Protein AF-A0A3B0TSJ8-F1 (afdb_monomer_lite)

Organism: NCBI:txid652676

Foldseek 3Di:
DLVPDDLVLLVLAVVFQCVVQVPPPHHPPDDSVVVVVCSVPPSVFWDKDFDDDPPDTFWIWIWTWADDDPPAIEIETDTIGGPDDDPCPCLCHLAVVSVVVCVVVVHPYYHSDDDDLVCLVSVDQDDDDDDDDDDPDVVVVVVVVVVCVVVVVVSVVVNVVSNVVHPDDDPDPPDD

InterPro domains:
  IPR007434 Peptidogalycan biosysnthesis/recognition [PF04339] (2-169)
  IPR007434 Peptidogalycan biosysnthesis/recognition [PTHR47017] (3-170)
  IPR016181 Acyl-CoA N-acyltransferase [SSF55729] (6-146)

pLDDT: mean 88.6, std 12.74, range [31.67, 98.0]

Secondary structure (DSSP, 8-state):
-GGG--HHHHHHHHHHHHHHHHHTT------HHHHHHHHHH-GGGEEEEEEEETTEEEEEEEEEEEE-SSS-EEEEEEEEEESS--TTHHHIIIIIHHHHHHHHTT--EEE--S--GGGGGGTPPP---------SSHHHHHHHHHHHHHHHHHHHHHHHHHHHTSSSPPP-----

Structure (mmCIF, N/CA/C/O backbone):
data_AF-A0A3B0TSJ8-F1
#
_entry.id   AF-A0A3B0TSJ8-F1
#
loop_
_atom_site.group_PDB
_atom_site.id
_atom_site.type_symbol
_atom_site.label_atom_id
_atom_site.label_alt_id
_atom_site.label_comp_id
_atom_site.label_asym_id
_atom_site.label_entity_id
_atom_site.label_s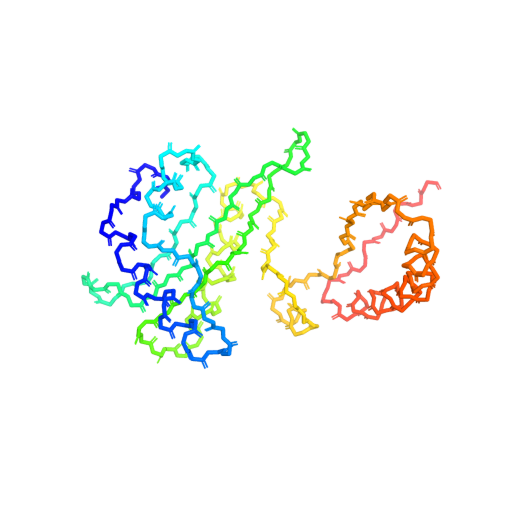eq_id
_atom_site.pdbx_PDB_ins_code
_atom_site.Cartn_x
_atom_site.Cartn_y
_atom_site.Cartn_z
_atom_site.occupancy
_atom_site.B_iso_or_equiv
_atom_site.auth_seq_id
_atom_site.auth_comp_id
_atom_site.auth_asym_id
_atom_site.auth_atom_id
_atom_site.pdbx_PDB_model_num
ATOM 1 N N . LYS A 1 1 ? -4.163 -4.364 14.882 1.00 65.94 1 LYS A N 1
ATOM 2 C CA . LYS A 1 1 ? -3.227 -5.342 14.257 1.00 65.94 1 LYS A CA 1
ATOM 3 C C . LYS A 1 1 ? -3.987 -6.611 13.873 1.00 65.94 1 LYS A C 1
ATOM 5 O O . LYS A 1 1 ? -5.129 -6.746 14.281 1.00 65.94 1 LYS A O 1
ATOM 10 N N . ALA A 1 2 ? -3.390 -7.512 13.089 1.00 73.31 2 ALA A N 1
ATOM 11 C CA . ALA A 1 2 ? -3.991 -8.748 12.566 1.00 73.31 2 ALA A CA 1
ATOM 12 C C . ALA A 1 2 ? -5.039 -9.443 13.462 1.00 73.31 2 ALA A C 1
ATOM 14 O O . ALA A 1 2 ? -6.154 -9.702 13.024 1.00 73.31 2 ALA A O 1
ATOM 15 N N . SER A 1 3 ? -4.691 -9.697 14.728 1.00 79.94 3 SER A N 1
ATOM 16 C CA . SER A 1 3 ? -5.524 -10.389 15.724 1.00 79.94 3 SER A CA 1
ATOM 17 C C . SER A 1 3 ? -6.740 -9.593 16.213 1.00 79.94 3 SER A C 1
ATOM 19 O O . SER A 1 3 ? -7.639 -10.154 16.829 1.00 79.94 3 SER A O 1
ATOM 21 N N . GLU A 1 4 ? -6.769 -8.288 15.960 1.00 90.00 4 GLU A N 1
ATOM 22 C CA . GLU A 1 4 ? -7.843 -7.373 16.354 1.00 90.00 4 GLU A CA 1
ATOM 23 C C . GLU A 1 4 ? -8.810 -7.104 15.196 1.00 90.00 4 GLU A C 1
ATOM 25 O O . GLU A 1 4 ? -9.881 -6.538 15.406 1.00 90.00 4 GLU A O 1
ATOM 30 N N . ILE A 1 5 ? -8.457 -7.505 13.969 1.00 95.00 5 ILE A N 1
ATOM 31 C CA . ILE A 1 5 ? -9.320 -7.324 12.805 1.00 95.00 5 ILE A CA 1
ATOM 32 C C . ILE A 1 5 ? -10.409 -8.401 12.826 1.00 95.00 5 ILE A C 1
ATOM 34 O O . ILE A 1 5 ? -10.124 -9.592 12.735 1.00 95.00 5 ILE A O 1
ATOM 38 N N . LYS A 1 6 ? -11.665 -7.966 12.950 1.00 96.00 6 LYS A N 1
ATOM 39 C CA . LYS A 1 6 ? -12.864 -8.804 13.016 1.00 96.00 6 LYS A CA 1
ATOM 40 C C . LYS A 1 6 ? -13.725 -8.566 11.778 1.00 96.00 6 LYS A C 1
ATOM 42 O O . LYS A 1 6 ? -13.582 -7.545 11.114 1.00 96.00 6 LYS A O 1
ATOM 47 N N . GLU A 1 7 ? -14.661 -9.471 11.506 1.00 96.88 7 GLU A N 1
ATOM 48 C CA . GLU A 1 7 ? -15.521 -9.388 10.314 1.00 96.88 7 GLU A CA 1
ATOM 49 C C . GLU A 1 7 ? -16.293 -8.063 10.205 1.00 96.88 7 GLU A C 1
ATOM 51 O O . GLU A 1 7 ? -16.348 -7.499 9.119 1.00 96.88 7 GLU A O 1
ATOM 56 N N . HIS A 1 8 ? -16.768 -7.491 11.316 1.00 96.81 8 HIS A N 1
ATOM 57 C CA . HIS A 1 8 ? -17.461 -6.196 11.274 1.00 96.81 8 HIS A CA 1
ATOM 58 C C . HIS A 1 8 ? -16.555 -5.035 10.825 1.00 96.81 8 HIS A C 1
ATOM 60 O O . HIS A 1 8 ? -17.029 -4.096 10.196 1.00 96.81 8 HIS A O 1
ATOM 66 N N . HIS A 1 9 ? -15.240 -5.104 11.077 1.00 97.44 9 HIS A N 1
ATOM 67 C CA . HIS A 1 9 ? -14.295 -4.126 10.530 1.00 97.44 9 HIS A CA 1
ATOM 68 C C . HIS A 1 9 ? -14.222 -4.227 9.001 1.00 97.44 9 HIS A C 1
ATOM 70 O O . HIS A 1 9 ? -14.102 -3.213 8.314 1.00 97.44 9 HIS A O 1
ATOM 76 N N . TRP A 1 10 ? -14.305 -5.446 8.459 1.00 97.56 10 TRP A N 1
ATOM 77 C CA . TRP A 1 10 ? -14.341 -5.674 7.017 1.00 97.56 10 TRP A CA 1
ATOM 78 C C . TRP A 1 10 ? -15.673 -5.293 6.389 1.00 97.56 10 TRP A C 1
ATOM 80 O O . TRP A 1 10 ? -15.671 -4.848 5.245 1.00 97.56 10 TRP A O 1
ATOM 90 N N . ASP A 1 11 ? -16.778 -5.426 7.119 1.00 97.44 11 ASP A N 1
ATOM 91 C CA . ASP A 1 11 ? -18.088 -4.948 6.675 1.00 97.44 11 ASP A CA 1
ATOM 92 C C . ASP A 1 11 ? -18.041 -3.432 6.450 1.00 97.44 11 ASP A C 1
ATOM 94 O O . ASP A 1 11 ? -18.269 -2.980 5.327 1.00 97.44 11 ASP A O 1
ATOM 98 N N . SER A 1 12 ? -17.588 -2.662 7.448 1.00 97.12 12 SER A N 1
ATOM 99 C CA . SER A 1 12 ? -17.404 -1.211 7.304 1.00 97.12 12 SER A CA 1
ATOM 100 C C . SER A 1 12 ? -16.391 -0.857 6.210 1.00 97.12 12 SER A C 1
ATOM 102 O O . SER A 1 12 ? -16.647 -0.002 5.365 1.00 97.12 12 SER A O 1
ATOM 104 N N . PHE A 1 13 ? -15.239 -1.534 6.161 1.00 97.25 13 PHE A N 1
ATOM 105 C CA . PHE A 1 13 ? -14.230 -1.245 5.139 1.00 97.25 13 PHE A CA 1
ATOM 106 C C . PHE A 1 13 ? -14.721 -1.538 3.713 1.00 97.25 13 PHE A C 1
ATOM 108 O O . PHE A 1 13 ? -14.364 -0.824 2.774 1.00 97.25 13 PHE A O 1
ATOM 115 N N . PHE A 1 14 ? -15.545 -2.569 3.527 1.00 96.50 14 PHE A N 1
ATOM 116 C CA . PHE A 1 14 ? -16.103 -2.906 2.223 1.00 96.50 14 PHE A CA 1
ATOM 117 C C . PHE A 1 14 ? -17.081 -1.837 1.724 1.00 96.50 14 PHE A C 1
ATOM 119 O O . PHE A 1 14 ? -17.061 -1.505 0.538 1.00 96.50 14 PHE A O 1
ATOM 126 N N . GLU A 1 15 ? -17.881 -1.243 2.610 1.00 95.00 15 GLU A N 1
ATOM 127 C CA . GLU A 1 15 ? -18.703 -0.073 2.277 1.00 95.00 15 GLU A CA 1
ATOM 128 C C . GLU A 1 15 ? -17.831 1.096 1.803 1.00 95.00 15 GLU A C 1
ATOM 130 O O . GLU A 1 15 ? -18.070 1.663 0.734 1.00 95.00 15 GLU A O 1
ATOM 135 N N . PHE A 1 16 ? -16.751 1.394 2.531 1.00 94.50 16 PHE A N 1
ATOM 136 C CA . PHE A 1 16 ? -15.809 2.463 2.185 1.00 94.50 16 PHE A CA 1
ATOM 137 C C . PHE A 1 16 ? -15.146 2.244 0.819 1.00 94.50 16 PHE A C 1
ATOM 139 O O . PHE A 1 16 ? -15.020 3.177 0.015 1.00 94.50 16 PHE A O 1
ATOM 146 N N . TYR A 1 17 ? -14.718 1.007 0.557 1.00 93.19 17 TYR A N 1
ATOM 147 C CA . TYR A 1 17 ? -14.104 0.586 -0.699 1.00 93.19 17 TYR A CA 1
ATOM 148 C C . TYR A 1 17 ? -15.063 0.763 -1.882 1.00 93.19 17 TYR A C 1
ATOM 150 O O . TYR A 1 17 ? -14.681 1.348 -2.900 1.00 93.19 17 TYR A O 1
ATOM 158 N N . GLN A 1 18 ? -16.309 0.301 -1.742 1.00 90.56 18 GLN A N 1
ATOM 159 C CA . GLN A 1 18 ? -17.319 0.408 -2.794 1.00 90.56 18 GLN A CA 1
ATOM 160 C C . GLN A 1 18 ? -17.652 1.865 -3.118 1.00 90.56 18 GLN A C 1
ATOM 162 O O . GLN A 1 18 ? -17.628 2.254 -4.287 1.00 90.56 18 GLN A O 1
ATOM 167 N N . ASP A 1 19 ? -17.900 2.680 -2.092 1.00 82.94 19 ASP A N 1
ATOM 168 C CA . ASP A 1 19 ? -18.268 4.086 -2.259 1.00 82.94 19 ASP A CA 1
ATOM 169 C C . ASP A 1 19 ? -17.142 4.905 -2.919 1.00 82.94 19 ASP A C 1
ATOM 171 O O . ASP A 1 19 ? -17.373 5.761 -3.777 1.00 82.94 19 ASP A O 1
ATOM 175 N N . THR A 1 20 ? -15.886 4.602 -2.588 1.00 75.56 20 THR A N 1
ATOM 176 C CA . THR A 1 20 ? -14.731 5.270 -3.206 1.00 75.56 20 THR A CA 1
ATOM 177 C C . THR A 1 20 ? -14.517 4.832 -4.651 1.00 75.56 20 THR A C 1
ATOM 179 O O . THR A 1 20 ? -14.219 5.675 -5.503 1.00 75.56 20 THR A O 1
ATOM 182 N N . GLY A 1 21 ? -14.698 3.539 -4.941 1.00 64.06 21 GLY A N 1
ATOM 183 C CA . GLY A 1 21 ? -14.639 3.000 -6.299 1.00 64.06 21 GLY A CA 1
ATOM 184 C C . GLY A 1 21 ? -15.667 3.667 -7.211 1.00 64.06 21 GLY A C 1
ATOM 185 O O . GLY A 1 21 ? -15.296 4.251 -8.230 1.00 64.06 21 GLY A O 1
ATOM 186 N N . ALA A 1 22 ? -16.929 3.703 -6.773 1.00 63.09 22 ALA A N 1
ATOM 187 C CA . ALA A 1 22 ? -18.044 4.269 -7.530 1.00 63.09 22 ALA A CA 1
ATOM 188 C C . ALA A 1 22 ? -17.853 5.754 -7.902 1.00 63.09 22 ALA A C 1
ATOM 190 O O . ALA A 1 22 ? -18.313 6.192 -8.956 1.00 63.09 22 ALA A O 1
ATOM 191 N N . ARG A 1 23 ? -17.150 6.536 -7.071 1.00 66.19 23 ARG A N 1
ATOM 192 C CA . ARG A 1 23 ? -16.956 7.983 -7.275 1.00 66.19 23 ARG A CA 1
ATOM 193 C C . ARG A 1 23 ? -15.801 8.355 -8.209 1.00 66.19 23 ARG A C 1
ATOM 195 O O . ARG A 1 23 ? -15.808 9.459 -8.750 1.00 66.19 23 ARG A O 1
ATOM 202 N N . LYS A 1 24 ? -14.778 7.504 -8.370 1.00 59.47 24 LYS A N 1
ATOM 203 C CA . LYS A 1 24 ? -13.485 7.888 -8.981 1.00 59.47 24 LYS A CA 1
ATOM 204 C C . LYS A 1 24 ? -13.086 7.083 -10.222 1.00 59.47 24 LYS A C 1
ATOM 206 O O . LYS A 1 24 ? -11.897 6.896 -10.454 1.00 59.47 24 LYS A O 1
ATOM 211 N N . TRP A 1 25 ? -14.050 6.731 -11.075 1.00 51.47 25 TRP A N 1
ATOM 212 C CA . TRP A 1 25 ? -13.803 6.156 -12.414 1.00 51.47 25 TRP A CA 1
ATOM 213 C C . TRP A 1 25 ? -13.400 4.669 -12.439 1.00 51.47 25 TRP A C 1
ATOM 215 O O . TRP A 1 25 ? -12.886 4.195 -13.450 1.00 51.47 25 TRP A O 1
ATOM 225 N N . GLY A 1 26 ? -13.657 3.916 -11.364 1.00 61.69 26 GLY A N 1
ATOM 226 C CA . GLY A 1 26 ? -13.416 2.471 -11.298 1.00 61.69 26 GLY A CA 1
ATOM 227 C C . GLY A 1 26 ? -14.662 1.696 -10.873 1.00 61.69 26 GLY A C 1
ATOM 228 O O . GLY A 1 26 ? -15.460 2.175 -10.078 1.00 61.69 26 GLY A O 1
ATOM 229 N N . GLN A 1 27 ? -14.833 0.479 -11.383 1.00 75.25 27 GLN A N 1
ATOM 230 C CA . GLN A 1 27 ? -15.803 -0.458 -10.815 1.00 75.25 27 GLN A CA 1
ATOM 231 C C . GLN A 1 27 ? -15.123 -1.210 -9.665 1.00 75.25 27 GLN A C 1
ATOM 233 O O . GLN A 1 27 ? -14.030 -1.749 -9.880 1.00 75.25 27 GLN A O 1
ATOM 238 N N . PRO A 1 28 ? -15.712 -1.246 -8.455 1.00 81.75 28 PRO A N 1
ATOM 239 C CA . PRO A 1 28 ? -15.257 -2.146 -7.404 1.00 81.75 28 PRO A CA 1
ATOM 240 C C . PRO A 1 28 ? -15.176 -3.573 -7.959 1.00 81.75 28 PRO A C 1
ATOM 242 O O . PRO A 1 28 ? -16.162 -4.109 -8.458 1.00 81.75 28 PRO A O 1
ATOM 245 N N . TYR A 1 29 ? -13.987 -4.168 -7.920 1.00 88.31 29 TYR A N 1
ATOM 246 C CA . TYR A 1 29 ? -13.723 -5.496 -8.486 1.00 88.31 29 TYR A CA 1
ATOM 247 C C . TYR A 1 29 ? -13.427 -6.546 -7.412 1.00 88.31 29 TYR A C 1
ATOM 249 O O . TYR A 1 29 ? -13.457 -7.743 -7.688 1.00 88.31 29 TYR A O 1
ATOM 257 N N . LEU A 1 30 ? -13.146 -6.112 -6.181 1.00 93.19 30 LEU A N 1
ATOM 258 C CA . LEU A 1 30 ? -13.048 -6.990 -5.024 1.00 93.19 30 LEU A CA 1
ATOM 259 C C . LEU A 1 30 ? -14.426 -7.157 -4.392 1.00 93.19 30 LEU A C 1
ATOM 261 O O . LEU A 1 30 ? -15.176 -6.194 -4.252 1.00 93.19 30 LEU A O 1
ATOM 265 N N . ASN A 1 31 ? -14.741 -8.378 -3.974 1.00 95.44 31 ASN A N 1
ATOM 266 C CA . ASN A 1 31 ? -15.960 -8.675 -3.231 1.00 95.44 31 ASN A CA 1
ATOM 267 C C . ASN A 1 31 ? -15.693 -8.696 -1.720 1.00 95.44 31 ASN A C 1
ATOM 269 O O . ASN A 1 31 ? -14.549 -8.725 -1.269 1.00 95.44 31 ASN A O 1
ATOM 273 N N . ARG A 1 32 ? -16.758 -8.732 -0.915 1.00 96.25 32 ARG A N 1
ATOM 274 C CA . ARG A 1 32 ? -16.635 -8.762 0.546 1.00 96.25 32 ARG A CA 1
ATOM 275 C C . ARG A 1 32 ? -15.848 -9.977 1.058 1.00 96.25 32 ARG A C 1
ATOM 277 O O . ARG A 1 32 ? -15.059 -9.836 1.991 1.00 96.25 32 ARG A O 1
ATOM 284 N N . SER A 1 33 ? -16.015 -11.152 0.444 1.00 97.25 33 SER A N 1
ATOM 285 C CA . SER A 1 33 ? -15.324 -12.385 0.862 1.00 97.25 33 SER A CA 1
ATOM 286 C C . SER A 1 33 ? -13.804 -12.329 0.699 1.00 97.25 33 SER A C 1
ATOM 288 O O . SER A 1 33 ? -13.092 -12.984 1.458 1.00 97.25 33 SER A O 1
ATOM 290 N N . PHE A 1 34 ? -13.294 -11.519 -0.234 1.00 97.00 34 PHE A N 1
ATOM 291 C CA . PHE A 1 34 ? -11.858 -11.292 -0.392 1.00 97.00 34 PHE A CA 1
ATOM 292 C C . PHE A 1 34 ? -11.218 -10.803 0.914 1.00 97.00 34 PHE A C 1
ATOM 294 O O . PHE A 1 34 ? -10.159 -11.289 1.299 1.00 97.00 34 PHE A O 1
ATOM 301 N N . PHE A 1 35 ? -11.877 -9.899 1.641 1.00 96.50 35 PHE A N 1
ATOM 302 C CA . PHE A 1 35 ? -11.328 -9.329 2.873 1.00 96.50 35 PHE A CA 1
ATOM 303 C C . PHE A 1 35 ? -11.273 -10.344 4.025 1.00 96.50 35 PHE A C 1
ATOM 305 O O . PHE A 1 35 ? -10.258 -10.419 4.716 1.00 96.50 35 PHE A O 1
ATOM 312 N N . SER A 1 36 ?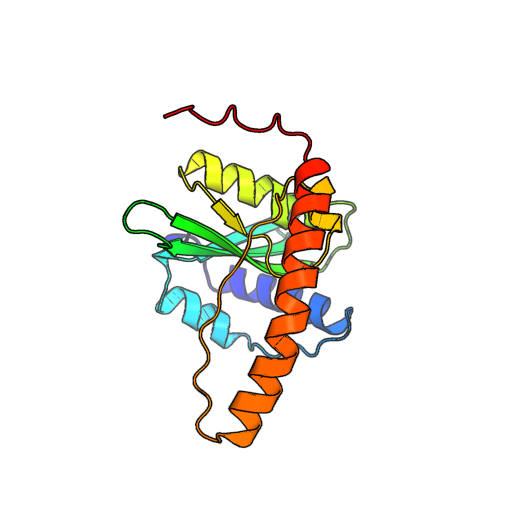 -12.286 -11.208 4.170 1.00 96.50 36 SER A N 1
ATOM 313 C CA . SER A 1 36 ? -12.212 -12.341 5.110 1.00 96.50 36 SER A CA 1
ATOM 314 C C . SER A 1 36 ? -11.074 -13.292 4.741 1.00 96.50 36 SER A C 1
ATOM 316 O O . SER A 1 36 ? -10.331 -13.750 5.610 1.00 96.50 36 SER A O 1
ATOM 318 N N . TYR A 1 37 ? -10.892 -13.556 3.441 1.00 96.88 37 TYR A N 1
ATOM 319 C CA . TYR A 1 37 ? -9.815 -14.413 2.951 1.00 96.88 37 TYR A CA 1
ATOM 320 C C . TYR A 1 37 ? -8.430 -13.853 3.307 1.00 96.88 37 TYR A C 1
ATOM 322 O O . TYR A 1 37 ? -7.545 -14.622 3.686 1.00 96.88 37 TYR A O 1
ATOM 330 N N . LEU A 1 38 ? -8.243 -12.528 3.263 1.00 95.31 38 LEU A N 1
ATOM 331 C CA . LEU A 1 38 ? -6.996 -11.894 3.700 1.00 95.31 38 LEU A CA 1
ATOM 332 C C . LEU A 1 38 ? -6.692 -12.191 5.175 1.00 95.31 38 LEU A C 1
ATOM 334 O O . LEU A 1 38 ? -5.580 -12.615 5.491 1.00 95.31 38 LEU A O 1
ATOM 338 N N . SER A 1 39 ? -7.667 -12.009 6.072 1.00 95.00 39 SER A N 1
ATOM 339 C CA . SER A 1 39 ? -7.488 -12.288 7.507 1.00 95.00 39 SER A CA 1
ATOM 340 C C . SER A 1 39 ? -7.164 -13.753 7.791 1.00 95.00 39 SER A C 1
ATOM 342 O O . SER A 1 39 ? -6.406 -14.039 8.713 1.00 95.00 39 SER A O 1
ATOM 344 N N . GLN A 1 40 ? -7.707 -14.679 7.000 1.00 94.62 40 GLN A N 1
ATOM 345 C CA . GLN A 1 40 ? -7.461 -16.113 7.163 1.00 94.62 40 GLN A CA 1
ATOM 346 C C . GLN A 1 40 ? -6.069 -16.530 6.678 1.00 94.62 40 GLN A C 1
ATOM 348 O O . GLN A 1 40 ? -5.419 -17.353 7.318 1.00 94.62 40 GLN A O 1
ATOM 353 N N . ASN A 1 41 ? -5.606 -15.970 5.558 1.00 95.38 41 ASN A N 1
ATOM 354 C CA . ASN A 1 41 ? -4.435 -16.493 4.849 1.00 95.38 41 ASN A CA 1
ATOM 355 C C . ASN A 1 41 ? -3.160 -15.676 5.058 1.00 95.38 41 ASN A C 1
ATOM 357 O O . ASN A 1 41 ? -2.064 -16.210 4.918 1.00 95.38 41 ASN A O 1
ATOM 361 N N . MET A 1 42 ? -3.274 -14.391 5.393 1.00 93.31 42 MET A N 1
ATOM 362 C CA . MET A 1 42 ? -2.118 -13.515 5.598 1.00 93.31 42 MET A CA 1
ATOM 363 C C . MET A 1 42 ? -2.286 -12.544 6.777 1.00 93.31 42 MET A C 1
ATOM 365 O O . MET A 1 42 ? -1.945 -11.365 6.649 1.00 93.31 42 MET A O 1
ATOM 369 N N . PRO A 1 43 ? -2.770 -13.006 7.949 1.00 93.56 43 PRO A N 1
ATOM 370 C CA . PRO A 1 43 ? -3.051 -12.129 9.084 1.00 93.56 43 PRO A CA 1
ATOM 371 C C . PRO A 1 43 ? -1.835 -11.280 9.460 1.00 93.56 43 PRO A C 1
ATOM 373 O O . PRO A 1 43 ? -1.953 -10.068 9.605 1.00 93.56 43 PRO A O 1
ATOM 376 N N . GLN A 1 44 ? -0.648 -11.886 9.518 1.00 92.25 44 GLN A N 1
ATOM 377 C CA . GLN A 1 44 ? 0.597 -11.232 9.943 1.00 92.25 44 GLN A CA 1
ATOM 378 C C . GLN A 1 44 ? 1.004 -10.038 9.067 1.00 92.25 44 GLN A C 1
ATOM 380 O O . GLN A 1 44 ? 1.766 -9.179 9.501 1.00 92.25 44 GLN A O 1
ATOM 385 N N . ASN A 1 45 ? 0.496 -9.980 7.837 1.00 94.31 45 ASN A N 1
ATOM 386 C CA . ASN A 1 45 ? 0.827 -8.948 6.869 1.00 94.31 45 ASN A CA 1
ATOM 387 C C . ASN A 1 45 ? -0.224 -7.836 6.818 1.00 94.31 45 ASN A C 1
ATOM 389 O O . ASN A 1 45 ? -0.075 -6.925 6.014 1.00 94.31 45 ASN A O 1
ATOM 393 N N . LEU A 1 46 ? -1.287 -7.890 7.626 1.00 95.62 46 LEU A N 1
ATOM 394 C CA . LEU A 1 46 ? -2.398 -6.947 7.540 1.00 95.62 46 LEU A CA 1
ATOM 395 C C . LEU A 1 46 ? -2.300 -5.801 8.541 1.00 95.62 46 LEU A C 1
ATOM 397 O O . LEU A 1 46 ? -2.151 -5.995 9.752 1.00 95.62 46 LEU A O 1
ATOM 401 N N . LEU A 1 47 ? -2.516 -4.596 8.021 1.00 95.88 47 LEU A N 1
ATOM 402 C CA . LEU A 1 47 ? -2.721 -3.391 8.803 1.00 95.88 47 LEU A CA 1
ATOM 403 C C . LEU A 1 47 ? -3.937 -2.634 8.270 1.00 95.88 47 LEU A C 1
ATOM 405 O O . LEU A 1 47 ? -3.893 -2.023 7.203 1.00 95.88 47 LEU A O 1
ATOM 409 N N . LEU A 1 48 ? -5.014 -2.663 9.048 1.00 96.88 48 LEU A N 1
ATOM 410 C CA . LEU A 1 48 ? -6.222 -1.894 8.790 1.00 96.88 48 LEU A CA 1
ATOM 411 C C . LEU A 1 48 ? -6.270 -0.711 9.756 1.00 96.88 48 LEU A C 1
ATOM 413 O O . LEU A 1 48 ? -6.202 -0.902 10.970 1.00 96.88 48 LEU A O 1
ATOM 417 N N . MET A 1 49 ? -6.382 0.492 9.207 1.00 96.44 49 MET A N 1
ATOM 418 C CA . MET A 1 49 ? -6.613 1.716 9.969 1.00 96.44 49 MET A CA 1
ATOM 419 C C . MET A 1 49 ? -8.053 2.148 9.747 1.00 96.44 49 MET A C 1
ATOM 421 O O . MET A 1 49 ? -8.492 2.210 8.600 1.00 96.44 49 MET A O 1
ATOM 425 N N . LEU A 1 50 ? -8.769 2.441 10.827 1.00 96.94 50 LEU A N 1
ATOM 426 C CA . LEU A 1 50 ? -10.150 2.910 10.795 1.00 96.94 50 LEU A CA 1
ATOM 427 C C . LEU A 1 50 ? -10.229 4.242 11.534 1.00 96.94 50 LEU A C 1
ATOM 429 O O . LEU A 1 50 ? -9.656 4.380 12.613 1.00 96.94 50 LEU A O 1
ATOM 433 N N . ALA A 1 51 ? -10.941 5.207 10.959 1.00 97.44 51 ALA A N 1
ATOM 434 C CA . ALA A 1 51 ? -11.369 6.399 11.680 1.00 97.44 51 ALA A CA 1
ATOM 435 C C . ALA A 1 51 ? -12.811 6.207 12.131 1.00 97.44 51 ALA A C 1
ATOM 437 O O . ALA A 1 51 ? -13.648 5.761 11.339 1.00 97.44 51 ALA A O 1
ATOM 438 N N . SER A 1 52 ? -13.095 6.583 13.374 1.00 95.81 52 SER A N 1
ATOM 439 C CA . SER A 1 52 ? -14.444 6.592 13.920 1.00 95.81 52 SER A CA 1
ATOM 440 C C . SER A 1 52 ? -14.869 7.988 14.363 1.00 95.81 52 SER A C 1
ATOM 442 O O . SER A 1 52 ? -14.047 8.835 14.720 1.00 95.81 52 SER A O 1
ATOM 444 N N . GLU A 1 53 ? -16.173 8.223 14.325 1.00 95.06 53 GLU A N 1
ATOM 445 C CA . GLU A 1 53 ? -16.842 9.339 14.982 1.00 95.06 53 GLU A CA 1
ATOM 446 C C . GLU A 1 53 ? -17.775 8.734 16.035 1.00 95.06 53 GLU A C 1
ATOM 448 O O . GLU A 1 53 ? -18.831 8.201 15.713 1.00 95.06 53 GLU A O 1
ATOM 453 N N . GLY A 1 54 ? -17.337 8.733 17.297 1.00 93.50 54 GLY A N 1
ATOM 454 C CA . GLY A 1 54 ? -17.976 7.910 18.325 1.00 93.50 54 GLY A CA 1
ATOM 455 C C . GLY A 1 54 ? -17.780 6.420 18.033 1.00 93.50 54 GLY A C 1
ATOM 456 O O . GLY A 1 54 ? -16.646 5.980 17.815 1.00 93.50 54 GLY A O 1
ATOM 457 N N . ASP A 1 55 ? -18.884 5.675 18.015 1.00 92.44 55 ASP A N 1
ATOM 458 C CA . ASP A 1 55 ? -18.902 4.228 17.766 1.00 92.44 55 ASP A CA 1
ATOM 459 C C . ASP A 1 55 ? -18.960 3.873 16.267 1.00 92.44 55 ASP A C 1
ATOM 461 O O . ASP A 1 55 ? -18.749 2.717 15.897 1.00 92.44 55 ASP A O 1
ATOM 465 N N . ASP A 1 56 ? -19.198 4.857 15.392 1.00 93.94 56 ASP A N 1
ATOM 466 C CA . ASP A 1 56 ? -19.370 4.635 13.957 1.00 93.94 56 ASP A CA 1
ATOM 467 C C . ASP A 1 56 ? -18.049 4.793 13.199 1.00 93.94 56 ASP A C 1
ATOM 469 O O . ASP A 1 56 ? -17.405 5.845 13.241 1.00 93.94 56 ASP A O 1
ATOM 473 N N . PHE A 1 57 ? -17.656 3.769 12.438 1.00 97.44 57 PHE A N 1
ATOM 474 C CA . PHE A 1 57 ? -16.544 3.887 11.497 1.00 97.44 57 PHE A CA 1
ATOM 475 C C . PHE A 1 57 ? -16.961 4.712 10.275 1.00 97.44 57 PHE A C 1
ATOM 477 O O . PHE A 1 57 ? -17.970 4.436 9.631 1.00 97.44 57 PHE A O 1
ATOM 484 N N . ILE A 1 58 ? -16.139 5.695 9.909 1.00 96.69 58 ILE A N 1
ATOM 485 C CA . ILE A 1 58 ? -16.436 6.646 8.824 1.00 96.69 58 ILE A CA 1
ATOM 486 C C . ILE A 1 58 ? -15.446 6.574 7.656 1.00 96.69 58 ILE A C 1
ATOM 488 O O . ILE A 1 58 ? -15.713 7.105 6.572 1.00 96.69 58 ILE A O 1
ATOM 492 N N . ALA A 1 59 ? -14.279 5.964 7.875 1.00 97.31 59 ALA A N 1
ATOM 493 C CA . ALA A 1 59 ? -13.248 5.790 6.864 1.00 97.31 59 ALA A CA 1
ATOM 494 C C . ALA A 1 59 ? -12.259 4.688 7.238 1.00 97.31 59 ALA A C 1
ATOM 496 O O . ALA A 1 59 ? -12.116 4.334 8.411 1.00 97.31 59 ALA A O 1
ATOM 497 N N . GLY A 1 60 ? -11.518 4.202 6.245 1.00 97.00 60 GLY A N 1
ATOM 498 C CA . GLY A 1 60 ? -10.441 3.260 6.490 1.00 97.00 60 GLY A CA 1
ATOM 499 C C . GLY A 1 60 ? -9.392 3.191 5.392 1.00 97.00 60 GLY A C 1
ATOM 500 O O . GLY A 1 60 ? -9.667 3.439 4.217 1.00 97.00 60 GLY A O 1
ATOM 501 N N . ALA A 1 61 ? -8.187 2.795 5.797 1.00 96.06 61 ALA A N 1
ATOM 502 C CA . ALA A 1 61 ? -7.047 2.519 4.932 1.00 96.06 61 ALA A CA 1
ATOM 503 C C . ALA A 1 61 ? -6.535 1.091 5.171 1.00 96.06 61 ALA A C 1
ATOM 505 O O . ALA A 1 61 ? -6.174 0.726 6.293 1.00 96.06 61 ALA A O 1
ATOM 506 N N . LEU A 1 62 ? -6.478 0.293 4.106 1.00 96.12 62 LEU A N 1
ATOM 507 C CA . LEU A 1 62 ? -5.892 -1.042 4.107 1.00 96.12 62 LEU A CA 1
ATOM 508 C C . LEU A 1 62 ? -4.455 -0.986 3.591 1.00 96.12 62 LEU A C 1
ATOM 510 O O . LEU A 1 62 ? -4.191 -0.584 2.450 1.00 96.12 62 LEU A O 1
ATOM 514 N N . ASN A 1 63 ? -3.548 -1.457 4.440 1.00 96.06 63 ASN A N 1
ATOM 515 C CA . ASN A 1 63 ? -2.123 -1.552 4.196 1.00 96.06 63 ASN A CA 1
ATOM 516 C C . ASN A 1 63 ? -1.640 -2.994 4.386 1.00 96.06 63 ASN A C 1
ATOM 518 O O . ASN A 1 63 ? -2.196 -3.759 5.180 1.00 96.06 63 ASN A O 1
ATOM 522 N N . PHE A 1 64 ? -0.554 -3.334 3.696 1.00 95.50 64 PHE A N 1
ATOM 523 C CA . PHE A 1 64 ? 0.148 -4.600 3.864 1.00 95.50 64 PHE A CA 1
ATOM 524 C C . PHE A 1 64 ? 1.565 -4.375 4.371 1.00 95.50 64 PHE A C 1
ATOM 526 O O . PHE A 1 64 ? 2.260 -3.498 3.876 1.00 95.50 64 PHE A O 1
ATOM 533 N N . VAL A 1 65 ? 2.020 -5.181 5.322 1.00 95.06 65 VAL A N 1
ATOM 534 C CA . VAL A 1 65 ? 3.417 -5.202 5.766 1.00 95.06 65 VAL A CA 1
ATOM 535 C C . VAL A 1 65 ? 4.061 -6.460 5.212 1.00 95.06 65 VAL A C 1
ATOM 537 O O . VAL A 1 65 ? 3.617 -7.563 5.520 1.00 95.06 65 VAL A O 1
ATOM 540 N N . GLY A 1 66 ? 5.082 -6.305 4.378 1.00 93.12 66 GLY A N 1
ATOM 541 C CA . GLY A 1 66 ? 5.760 -7.422 3.728 1.00 93.12 66 GLY A CA 1
ATOM 542 C C . GLY A 1 66 ? 7.271 -7.266 3.753 1.00 93.12 66 GLY A C 1
ATOM 543 O O . GLY A 1 66 ? 7.786 -6.148 3.739 1.00 93.12 66 GLY A O 1
ATOM 544 N N . GLN A 1 67 ? 7.968 -8.396 3.768 1.00 90.44 67 GLN A N 1
ATOM 545 C CA . GLN A 1 67 ? 9.419 -8.434 3.676 1.00 90.44 67 GLN A CA 1
ATOM 546 C C . GLN A 1 67 ? 9.861 -8.086 2.248 1.00 90.44 67 GLN A C 1
ATOM 548 O O . GLN A 1 67 ? 9.352 -8.657 1.283 1.00 90.44 67 GLN A O 1
ATOM 553 N N . THR A 1 68 ? 10.797 -7.148 2.108 1.00 84.75 68 THR A N 1
ATOM 554 C CA . THR A 1 68 ? 11.331 -6.700 0.804 1.00 84.75 68 THR A CA 1
ATOM 555 C C . THR A 1 68 ? 12.834 -6.899 0.668 1.00 84.75 68 THR A C 1
ATOM 557 O O . THR A 1 68 ? 13.359 -6.876 -0.444 1.00 84.75 68 THR A O 1
ATOM 560 N N . SER A 1 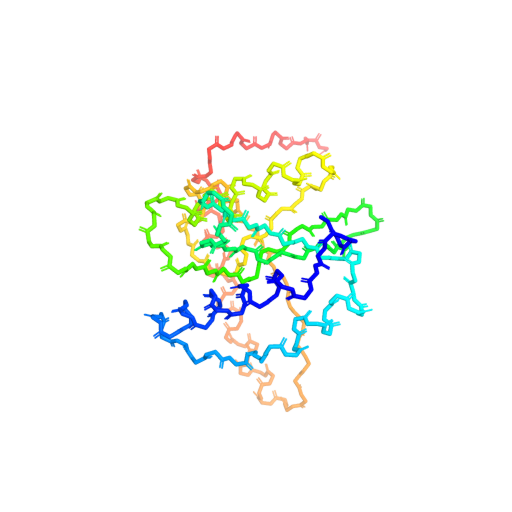69 ? 13.527 -7.154 1.775 1.00 82.44 69 SER A N 1
ATOM 561 C CA . SER A 1 69 ? 14.913 -7.612 1.803 1.00 82.44 69 SER A CA 1
ATOM 562 C C . SER A 1 69 ? 15.094 -8.651 2.912 1.00 82.44 69 SER A C 1
ATOM 564 O O . SER A 1 69 ? 14.179 -8.904 3.693 1.00 82.44 69 SER A O 1
ATOM 566 N N . ALA A 1 70 ? 16.277 -9.256 3.015 1.00 80.31 70 ALA A N 1
ATOM 567 C CA . ALA A 1 70 ? 16.577 -10.183 4.108 1.00 80.31 70 ALA A CA 1
ATOM 568 C C . ALA A 1 70 ? 16.416 -9.545 5.505 1.00 80.31 70 ALA A C 1
ATOM 570 O O . ALA A 1 70 ? 16.131 -10.257 6.463 1.00 80.31 70 ALA A O 1
ATOM 571 N N . GLU A 1 71 ? 16.556 -8.220 5.609 1.00 85.06 71 GLU A N 1
ATOM 572 C CA . GLU A 1 71 ? 16.627 -7.493 6.882 1.00 85.06 71 GLU A CA 1
ATOM 573 C C . GLU A 1 71 ? 15.489 -6.483 7.081 1.00 85.06 71 GLU A C 1
ATOM 575 O O . GLU A 1 71 ? 15.269 -6.031 8.203 1.00 85.06 71 GLU A O 1
ATOM 580 N N . ASP A 1 72 ? 14.751 -6.135 6.020 1.00 89.50 72 ASP A N 1
ATOM 581 C CA . ASP A 1 72 ? 13.797 -5.028 6.041 1.00 89.50 72 ASP A CA 1
ATOM 582 C C . ASP A 1 72 ? 12.385 -5.426 5.605 1.00 89.50 72 ASP A C 1
ATOM 584 O O . ASP A 1 72 ? 12.159 -6.197 4.664 1.00 89.50 72 ASP A O 1
ATOM 588 N N . ASN A 1 73 ? 11.421 -4.798 6.278 1.00 93.00 73 ASN A N 1
ATOM 589 C CA . ASN A 1 73 ? 10.019 -4.792 5.895 1.00 93.00 73 ASN A CA 1
ATOM 590 C C . ASN A 1 73 ? 9.653 -3.476 5.205 1.00 93.00 73 ASN A C 1
ATOM 592 O O . ASN A 1 73 ? 10.247 -2.421 5.442 1.00 93.00 73 ASN A O 1
ATOM 596 N N . THR A 1 74 ? 8.607 -3.528 4.392 1.00 95.00 74 THR A N 1
ATOM 597 C CA . THR A 1 74 ? 7.971 -2.371 3.765 1.00 95.00 74 THR A CA 1
ATOM 598 C C . THR A 1 74 ? 6.477 -2.388 4.056 1.00 95.00 74 THR A C 1
ATOM 600 O O . THR A 1 74 ? 5.836 -3.441 4.029 1.00 95.00 74 THR A O 1
ATOM 603 N N . LEU A 1 75 ? 5.928 -1.210 4.348 1.00 96.06 75 LEU A N 1
ATOM 604 C CA . LEU A 1 75 ? 4.495 -0.983 4.479 1.00 96.06 75 LEU A CA 1
ATOM 605 C C . LEU A 1 75 ? 3.947 -0.473 3.149 1.00 96.06 75 LEU A C 1
ATOM 607 O O . LEU A 1 75 ? 4.396 0.539 2.622 1.00 96.06 75 LEU A O 1
ATOM 611 N N . PHE A 1 76 ? 2.953 -1.167 2.624 1.00 94.88 76 PHE A N 1
ATOM 612 C CA . PHE A 1 76 ? 2.355 -0.942 1.322 1.00 94.88 76 PHE A CA 1
ATOM 613 C C . PHE A 1 76 ? 0.905 -0.488 1.472 1.00 94.88 76 PHE A C 1
ATOM 615 O O . PHE A 1 76 ? 0.031 -1.298 1.787 1.00 94.88 76 PHE A O 1
ATOM 622 N N . GLY A 1 77 ? 0.625 0.781 1.189 1.00 94.00 77 GLY A N 1
ATOM 623 C CA . GLY A 1 77 ? -0.746 1.270 1.063 1.00 94.00 77 GLY A CA 1
ATOM 624 C C . GLY A 1 77 ? -1.417 0.704 -0.187 1.00 94.00 77 GLY A C 1
ATOM 625 O O . GLY A 1 77 ? -0.797 0.636 -1.257 1.00 94.00 77 GLY A O 1
ATOM 626 N N . ARG A 1 78 ? -2.676 0.259 -0.066 1.00 92.06 78 ARG A N 1
ATOM 627 C CA . ARG A 1 78 ? -3.429 -0.324 -1.193 1.00 92.06 78 ARG A CA 1
ATOM 628 C C . ARG A 1 78 ? -4.802 0.285 -1.396 1.00 92.06 78 ARG A C 1
ATOM 630 O O . ARG A 1 78 ? -5.044 0.853 -2.456 1.00 92.06 78 ARG A O 1
ATOM 637 N N . TYR A 1 79 ? -5.687 0.161 -0.414 1.00 92.62 79 TYR A N 1
ATOM 638 C CA . TYR A 1 79 ? -7.074 0.592 -0.566 1.00 92.62 79 TYR A CA 1
ATOM 639 C C . TYR A 1 79 ? -7.433 1.625 0.486 1.00 92.62 79 TYR A C 1
ATOM 641 O O . TYR A 1 79 ? -7.051 1.509 1.646 1.00 92.62 79 TYR A O 1
ATOM 649 N N . TRP A 1 80 ? -8.192 2.620 0.057 1.00 93.19 80 TRP A N 1
ATOM 650 C CA . TRP A 1 80 ? -8.730 3.677 0.891 1.00 93.19 80 TRP A CA 1
ATOM 651 C C . TRP A 1 80 ? -10.216 3.812 0.608 1.00 93.19 80 TRP A C 1
ATOM 653 O O . TRP A 1 80 ? -10.628 3.711 -0.551 1.00 93.19 80 TRP A O 1
ATOM 663 N N . GLY A 1 81 ? -10.985 4.154 1.634 1.00 93.62 81 GLY A N 1
ATOM 664 C CA . GLY A 1 81 ? -12.265 4.786 1.400 1.00 93.62 81 GLY A CA 1
ATOM 665 C C . GLY A 1 81 ? -12.866 5.478 2.607 1.00 93.62 81 GLY A C 1
ATOM 666 O O . GLY A 1 81 ? -12.366 5.369 3.725 1.00 93.62 81 GLY A O 1
ATOM 667 N N . CYS A 1 82 ? -13.971 6.174 2.364 1.00 95.38 82 CYS A N 1
ATOM 668 C CA . CYS A 1 82 ? -14.777 6.795 3.405 1.00 95.38 82 CYS A CA 1
ATOM 669 C C . CYS A 1 82 ? -16.243 6.909 2.988 1.00 95.38 82 CYS A C 1
ATOM 671 O O . CYS A 1 82 ? -16.529 7.095 1.808 1.00 95.38 82 CYS A O 1
ATOM 673 N N . THR A 1 83 ? -17.147 6.877 3.964 1.00 93.38 83 THR A N 1
ATOM 674 C CA . THR A 1 83 ? -18.570 7.235 3.805 1.00 93.38 83 THR A CA 1
ATOM 675 C C . THR A 1 83 ? -18.826 8.708 4.121 1.00 93.38 83 THR A C 1
ATOM 677 O O . THR A 1 83 ? -19.801 9.287 3.647 1.00 93.38 83 THR A O 1
ATOM 680 N N . LYS A 1 84 ? -17.922 9.357 4.870 1.00 92.12 84 LYS A N 1
ATOM 681 C CA . LYS A 1 84 ? -17.985 10.789 5.195 1.00 92.12 84 LYS A CA 1
ATOM 682 C C . LYS A 1 84 ? -16.820 11.543 4.563 1.00 92.12 84 LYS A C 1
ATOM 684 O O . LYS A 1 84 ? -15.656 11.169 4.709 1.00 92.12 84 LYS A O 1
ATOM 689 N N . ASN A 1 85 ? -17.120 12.632 3.855 1.00 90.44 85 ASN A N 1
ATOM 690 C CA . ASN A 1 85 ? -16.083 13.497 3.298 1.00 90.44 85 ASN A CA 1
ATOM 691 C C . ASN A 1 85 ? -15.613 14.500 4.358 1.00 90.44 85 ASN A C 1
ATOM 693 O O . ASN A 1 85 ? -16.271 15.511 4.594 1.00 90.44 85 ASN A O 1
ATOM 697 N N . ILE A 1 86 ? -14.480 14.205 4.992 1.00 94.06 86 ILE A N 1
ATOM 698 C CA . ILE A 1 86 ? -13.831 15.090 5.960 1.00 94.06 86 ILE A CA 1
ATOM 699 C C . ILE A 1 86 ? -12.538 15.632 5.337 1.00 94.06 86 ILE A C 1
ATOM 701 O O . ILE A 1 86 ? -11.727 14.835 4.842 1.00 94.06 86 ILE A O 1
ATOM 705 N N . PRO A 1 87 ? -12.311 16.962 5.357 1.00 94.62 87 PRO A N 1
ATOM 706 C CA . PRO A 1 87 ? -11.070 17.550 4.874 1.00 94.62 87 PRO A CA 1
ATOM 707 C C . PRO A 1 87 ? -9.847 16.867 5.485 1.00 94.62 87 PRO A C 1
ATOM 709 O O . PRO A 1 87 ? -9.781 16.640 6.687 1.00 94.62 87 PRO A O 1
ATOM 712 N N . PHE A 1 88 ? -8.879 16.537 4.633 1.00 92.94 88 PHE A N 1
ATOM 713 C CA . PHE A 1 88 ? -7.594 15.942 5.010 1.00 92.94 88 PHE A CA 1
ATOM 714 C C . PHE A 1 88 ? -7.626 14.535 5.635 1.00 92.94 88 PHE A C 1
ATOM 716 O O . PHE A 1 88 ? -6.560 13.967 5.843 1.00 92.94 88 PHE A O 1
ATOM 723 N N . LEU A 1 89 ? -8.787 13.897 5.818 1.00 94.81 89 LEU A N 1
ATOM 724 C CA . LEU A 1 89 ? -8.864 12.560 6.430 1.00 94.81 89 LEU A CA 1
ATOM 725 C C . LEU A 1 89 ? -8.131 11.473 5.620 1.00 94.81 89 LEU A C 1
ATOM 727 O O . LEU A 1 89 ? -7.495 10.588 6.185 1.00 94.81 89 LEU A O 1
ATOM 731 N N . HIS A 1 90 ? -8.144 11.580 4.287 1.00 92.50 90 HIS A N 1
ATOM 732 C CA . HIS A 1 90 ? -7.312 10.734 3.423 1.00 92.50 90 HIS A CA 1
ATOM 733 C C . HIS A 1 90 ? -5.816 10.925 3.702 1.00 92.50 90 HIS A C 1
ATOM 735 O O . HIS A 1 90 ? -5.058 9.961 3.658 1.00 92.50 90 HIS A O 1
ATOM 741 N N . PHE A 1 91 ? -5.380 12.160 3.974 1.00 92.00 91 PHE A N 1
ATOM 742 C CA . PHE A 1 91 ? -3.976 12.433 4.263 1.00 92.00 91 PHE A CA 1
ATOM 743 C C . PHE A 1 91 ? -3.555 11.805 5.590 1.00 92.00 91 PHE A C 1
ATOM 745 O O . PHE A 1 91 ? -2.543 11.111 5.652 1.00 92.00 91 PHE A O 1
ATOM 752 N N . GLU A 1 92 ? -4.389 11.994 6.608 1.00 95.00 92 GLU A N 1
ATOM 753 C CA . GLU A 1 92 ? -4.193 11.432 7.938 1.00 95.00 92 GLU A CA 1
ATOM 754 C C . GLU A 1 92 ? -4.028 9.911 7.891 1.00 95.00 92 GLU A C 1
ATOM 756 O O . GLU A 1 92 ? -2.988 9.382 8.275 1.00 95.00 92 GLU A O 1
ATOM 761 N N . LEU A 1 93 ? -5.012 9.200 7.334 1.00 94.88 93 LEU A N 1
ATOM 762 C CA . LEU A 1 93 ? -5.017 7.739 7.370 1.00 94.88 93 LEU A CA 1
ATOM 763 C C . LEU A 1 93 ? -4.075 7.084 6.349 1.00 94.88 93 LEU A C 1
ATOM 765 O O . LEU A 1 93 ? -3.483 6.053 6.652 1.00 94.88 93 LEU A O 1
ATOM 769 N N . CYS A 1 94 ? -3.920 7.638 5.141 1.00 92.81 94 CYS A N 1
ATOM 770 C CA . CYS A 1 94 ? -3.111 6.989 4.096 1.00 92.81 94 CYS A CA 1
ATOM 771 C C . CYS A 1 94 ? -1.622 7.343 4.151 1.00 92.81 94 CYS A C 1
ATOM 773 O O . CYS A 1 94 ? -0.828 6.686 3.477 1.00 92.81 94 CYS A O 1
ATOM 775 N N . TYR A 1 95 ? -1.243 8.383 4.899 1.00 92.38 95 TYR A N 1
ATOM 776 C CA . TYR A 1 95 ? 0.138 8.854 4.955 1.0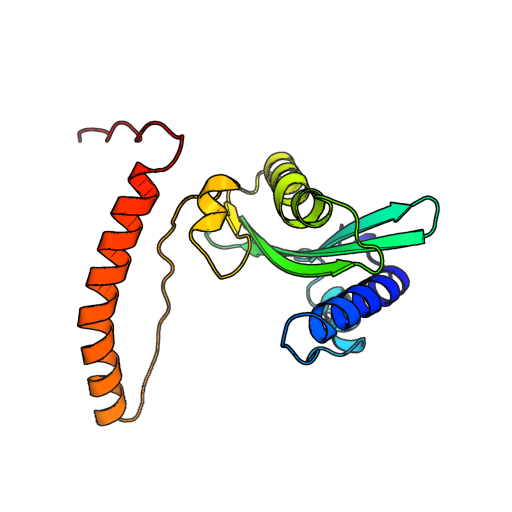0 92.38 95 TYR A CA 1
ATOM 777 C C . TYR A 1 95 ? 0.640 8.961 6.387 1.00 92.38 95 TYR A C 1
ATOM 779 O O . TYR A 1 95 ? 1.528 8.198 6.750 1.00 92.38 95 TYR A O 1
ATOM 787 N N . TYR A 1 96 ? 0.081 9.854 7.205 1.00 94.00 96 TYR A N 1
ATOM 788 C CA . TYR A 1 96 ? 0.651 10.143 8.524 1.00 94.00 96 TYR A CA 1
ATOM 789 C C . TYR A 1 96 ? 0.540 8.953 9.477 1.00 94.00 96 TYR A C 1
ATOM 791 O O . TYR A 1 96 ? 1.562 8.479 9.961 1.00 94.00 96 TYR A O 1
ATOM 799 N N . GLN A 1 97 ? -0.645 8.356 9.621 1.00 95.75 97 GLN A N 1
ATOM 800 C CA . GLN A 1 97 ? -0.817 7.149 10.439 1.00 95.75 97 GLN A CA 1
ATOM 801 C C . GLN A 1 97 ? 0.022 5.970 9.923 1.00 95.75 97 GLN A C 1
ATOM 803 O O . GLN A 1 97 ? 0.591 5.208 10.705 1.00 95.75 97 GLN A O 1
ATOM 808 N N . ALA A 1 98 ? 0.152 5.826 8.600 1.00 94.12 98 ALA A N 1
ATOM 809 C CA . ALA A 1 98 ? 0.994 4.797 7.994 1.00 94.12 98 ALA A CA 1
ATOM 810 C C . ALA A 1 98 ? 2.488 5.005 8.303 1.00 94.12 98 ALA A C 1
ATOM 812 O O . ALA A 1 98 ? 3.189 4.039 8.614 1.00 94.12 98 ALA A O 1
ATOM 813 N N . MET A 1 99 ? 2.967 6.250 8.256 1.00 94.44 99 MET A N 1
ATOM 814 C CA . MET A 1 99 ? 4.334 6.622 8.631 1.00 94.44 99 MET A CA 1
ATOM 815 C C . MET A 1 99 ? 4.585 6.423 10.125 1.00 94.44 99 MET A C 1
ATOM 817 O O . MET A 1 99 ? 5.590 5.813 10.484 1.00 94.44 99 MET A O 1
ATOM 821 N N . ASP A 1 100 ? 3.662 6.858 10.982 1.00 95.94 100 ASP A N 1
ATOM 822 C CA . ASP A 1 100 ? 3.764 6.697 12.434 1.00 95.94 100 ASP A CA 1
ATOM 823 C C . ASP A 1 100 ? 3.829 5.220 12.818 1.00 95.94 100 ASP A C 1
ATOM 825 O O . ASP A 1 100 ? 4.701 4.803 13.585 1.00 95.94 100 ASP A O 1
ATOM 829 N N . TYR A 1 101 ? 2.970 4.394 12.214 1.00 95.56 101 TYR A N 1
ATOM 830 C CA . TYR A 1 101 ? 3.028 2.950 12.396 1.00 95.56 101 TYR A CA 1
ATOM 831 C C . TYR A 1 101 ? 4.375 2.380 11.944 1.00 95.56 101 TYR A C 1
ATOM 833 O O . TYR A 1 101 ? 4.962 1.555 12.650 1.00 95.56 101 TYR A O 1
ATOM 841 N N . ALA A 1 102 ? 4.870 2.792 10.775 1.00 95.12 102 ALA A N 1
ATOM 842 C CA . ALA A 1 102 ? 6.133 2.299 10.246 1.00 95.12 102 ALA A CA 1
ATOM 843 C C . ALA A 1 102 ? 7.305 2.638 11.178 1.00 95.12 102 ALA A C 1
ATOM 845 O O . ALA A 1 102 ? 8.059 1.740 11.553 1.00 95.12 102 ALA A O 1
ATOM 846 N N . ILE A 1 103 ? 7.393 3.889 11.638 1.00 95.25 103 ILE A N 1
ATOM 847 C CA . ILE A 1 103 ? 8.407 4.353 12.593 1.00 95.25 103 ILE A CA 1
ATOM 848 C C . ILE A 1 103 ? 8.323 3.552 13.896 1.00 95.25 103 ILE A C 1
ATOM 850 O O . ILE A 1 103 ? 9.330 3.004 14.345 1.00 95.25 103 ILE A O 1
ATOM 854 N N . ALA A 1 104 ? 7.127 3.417 14.472 1.00 96.31 104 ALA A N 1
ATOM 855 C CA . ALA A 1 104 ? 6.922 2.715 15.739 1.00 96.31 104 ALA A CA 1
ATOM 856 C C . ALA A 1 104 ? 7.264 1.215 15.677 1.00 96.31 104 ALA A C 1
ATOM 858 O O . ALA A 1 104 ? 7.570 0.614 16.705 1.00 96.31 104 ALA A O 1
ATOM 859 N N . ASN A 1 105 ? 7.219 0.599 14.491 1.00 93.56 105 ASN A N 1
ATOM 860 C CA . ASN A 1 105 ? 7.514 -0.824 14.295 1.00 93.56 105 ASN A CA 1
ATOM 861 C C . ASN A 1 105 ? 8.844 -1.057 13.546 1.00 93.56 105 ASN A C 1
ATOM 863 O O . ASN A 1 105 ? 9.092 -2.173 13.093 1.00 93.56 105 ASN A O 1
ATOM 867 N N . GLY A 1 106 ? 9.696 -0.033 13.400 1.00 93.81 106 GLY A N 1
ATOM 868 C CA . GLY A 1 106 ? 11.012 -0.155 12.757 1.00 93.81 106 GLY A CA 1
ATOM 869 C C . GLY A 1 106 ? 10.966 -0.491 11.259 1.00 93.81 106 GLY A C 1
ATOM 870 O O . GLY A 1 106 ? 11.941 -0.994 10.705 1.00 93.81 106 GLY A O 1
ATOM 871 N N . ILE A 1 107 ? 9.840 -0.236 10.591 1.00 95.44 107 ILE A N 1
ATOM 872 C CA . ILE A 1 107 ? 9.668 -0.443 9.153 1.00 95.44 107 ILE A CA 1
ATOM 873 C C . ILE A 1 107 ? 10.305 0.745 8.430 1.00 95.44 107 ILE A C 1
ATOM 875 O O . ILE A 1 107 ? 9.861 1.884 8.569 1.00 95.44 107 ILE A O 1
ATOM 879 N N . LYS A 1 108 ? 11.347 0.486 7.636 1.00 91.56 108 LYS A N 1
ATOM 880 C CA . LYS A 1 108 ? 12.162 1.545 7.016 1.00 91.56 108 LYS A CA 1
ATOM 881 C C . LYS A 1 108 ? 11.530 2.184 5.783 1.00 91.56 108 LYS A C 1
ATOM 883 O O . LYS A 1 108 ? 11.983 3.239 5.343 1.00 91.56 108 LYS A O 1
ATOM 888 N N . THR A 1 109 ? 10.523 1.548 5.191 1.00 93.19 109 THR A N 1
ATOM 889 C CA . THR A 1 109 ? 9.946 1.996 3.921 1.00 93.19 109 THR A CA 1
ATOM 890 C C . THR A 1 109 ? 8.429 1.968 3.970 1.00 93.19 109 THR A C 1
ATOM 892 O O . THR A 1 109 ? 7.822 0.966 4.348 1.00 93.19 109 THR A O 1
ATOM 895 N N . VAL A 1 110 ? 7.824 3.071 3.534 1.00 94.44 110 VAL A N 1
ATOM 896 C CA . VAL A 1 110 ? 6.388 3.192 3.288 1.00 94.44 110 VAL A CA 1
ATOM 897 C C . VAL A 1 110 ? 6.189 3.482 1.807 1.00 94.44 110 VAL A C 1
ATOM 899 O O . VAL A 1 110 ? 6.739 4.445 1.279 1.00 94.44 110 VAL A O 1
ATOM 902 N N . GLU A 1 111 ? 5.381 2.674 1.136 1.00 92.31 111 GLU A N 1
ATOM 903 C CA . GLU A 1 111 ? 4.968 2.865 -0.249 1.00 92.31 111 GLU A CA 1
ATOM 904 C C . GLU A 1 111 ? 3.492 3.275 -0.274 1.00 92.31 111 GLU A C 1
ATOM 906 O O . GLU A 1 111 ? 2.604 2.473 0.011 1.00 92.31 111 GLU A O 1
ATOM 911 N N . ALA A 1 112 ? 3.200 4.515 -0.667 1.00 84.62 112 ALA A N 1
ATOM 912 C CA . ALA A 1 112 ? 1.825 5.016 -0.776 1.00 84.62 112 ALA A CA 1
ATOM 913 C C . ALA A 1 112 ? 1.117 4.608 -2.087 1.00 84.62 112 ALA A C 1
ATOM 915 O O . ALA A 1 112 ? 0.286 5.359 -2.605 1.00 84.62 112 ALA A O 1
ATOM 916 N N . GLY A 1 113 ? 1.483 3.466 -2.676 1.00 77.62 113 GLY A N 1
ATOM 917 C CA . GLY A 1 113 ? 0.946 2.955 -3.941 1.00 77.62 113 GLY A CA 1
ATOM 918 C C . GLY A 1 113 ? 1.403 3.717 -5.194 1.00 77.62 113 GLY A C 1
ATOM 919 O O . GLY A 1 113 ? 2.265 4.598 -5.146 1.00 77.62 113 GLY A O 1
ATOM 920 N N . ALA A 1 114 ? 0.793 3.399 -6.337 1.00 66.38 114 ALA A N 1
ATOM 921 C CA . ALA A 1 114 ? 1.119 3.994 -7.636 1.00 66.38 114 ALA A CA 1
ATOM 922 C C . ALA A 1 114 ? 0.666 5.468 -7.761 1.00 66.38 114 ALA A C 1
ATOM 924 O O . ALA A 1 114 ? -0.190 5.918 -7.001 1.00 66.38 114 ALA A O 1
ATOM 925 N N . GLN A 1 115 ? 1.213 6.180 -8.759 1.00 63.28 115 GLN A N 1
ATOM 926 C CA . GLN A 1 115 ? 0.915 7.561 -9.206 1.00 63.28 115 GLN A CA 1
ATOM 927 C C . GLN A 1 115 ? 1.754 8.712 -8.617 1.00 63.28 115 GLN A C 1
ATOM 929 O O . GLN A 1 115 ? 1.968 8.797 -7.413 1.00 63.28 115 GLN A O 1
ATOM 934 N N . GLY A 1 116 ? 2.073 9.663 -9.508 1.00 69.00 116 GLY A N 1
ATOM 935 C CA .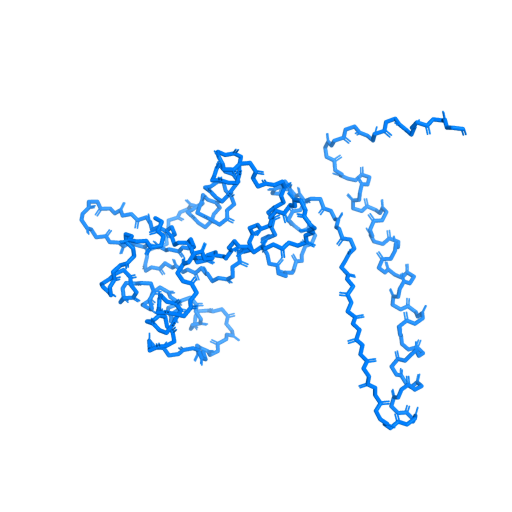 GLY A 1 116 ? 2.003 11.112 -9.297 1.00 69.00 116 GLY A CA 1
ATOM 936 C C . GLY A 1 116 ? 3.171 11.813 -8.599 1.00 69.00 116 GLY A C 1
ATOM 937 O O . GLY A 1 116 ? 3.432 11.600 -7.420 1.00 69.00 116 GLY A O 1
ATOM 938 N N . GLU A 1 117 ? 3.752 12.796 -9.288 1.00 78.12 117 GLU A N 1
ATOM 939 C CA . GLU A 1 117 ? 4.764 13.730 -8.758 1.00 78.12 117 GLU A CA 1
ATOM 940 C C . GLU A 1 117 ? 4.287 14.484 -7.502 1.00 78.12 117 GLU A C 1
ATOM 942 O O . GLU A 1 117 ? 5.076 14.845 -6.632 1.00 78.12 117 GLU A O 1
ATOM 947 N N . HIS A 1 118 ? 2.969 14.647 -7.347 1.00 80.50 118 HIS A N 1
ATOM 948 C CA . HIS A 1 118 ? 2.343 15.294 -6.194 1.00 80.50 118 HIS A CA 1
ATOM 949 C C . HIS A 1 118 ? 2.631 14.605 -4.845 1.00 80.50 118 HIS A C 1
ATOM 951 O O . HIS A 1 118 ? 2.403 15.211 -3.797 1.00 80.50 118 HIS A O 1
ATOM 957 N N . LYS A 1 119 ? 3.104 13.349 -4.833 1.00 83.44 119 LYS A N 1
ATOM 958 C CA . LYS A 1 119 ? 3.501 12.652 -3.597 1.00 83.44 119 LYS A CA 1
ATOM 959 C C . LYS A 1 119 ? 4.797 13.194 -2.999 1.00 83.44 119 LYS A C 1
ATOM 961 O O . LYS A 1 119 ? 5.003 13.035 -1.797 1.00 83.44 119 LYS A O 1
ATOM 966 N N . LEU A 1 120 ? 5.601 13.907 -3.787 1.00 84.81 120 LEU A N 1
ATOM 967 C CA . LEU A 1 120 ? 6.802 14.578 -3.301 1.00 84.81 120 LEU A CA 1
ATOM 968 C C . LEU A 1 120 ? 6.470 15.589 -2.198 1.00 84.81 120 LEU A C 1
ATOM 970 O O . LEU A 1 120 ? 7.049 15.549 -1.116 1.00 84.81 120 LEU A O 1
ATOM 974 N N . ALA A 1 121 ? 5.441 16.412 -2.419 1.00 84.31 121 ALA A N 1
ATOM 975 C CA . ALA A 1 121 ? 4.936 17.360 -1.423 1.00 84.31 121 ALA A CA 1
ATOM 976 C C . ALA A 1 121 ? 4.327 16.678 -0.180 1.00 84.31 121 ALA A C 1
ATOM 978 O O . ALA A 1 121 ? 4.097 17.334 0.831 1.00 84.31 121 ALA A O 1
ATOM 979 N N . ARG A 1 122 ? 4.061 15.367 -0.247 1.00 85.94 122 ARG A N 1
ATOM 980 C CA . ARG A 1 122 ? 3.526 14.543 0.851 1.00 85.94 122 ARG A CA 1
ATOM 981 C C . ARG A 1 122 ? 4.618 13.751 1.578 1.00 85.94 122 ARG A C 1
ATOM 983 O O . ARG A 1 122 ? 4.293 12.907 2.404 1.00 85.94 122 ARG A O 1
ATOM 990 N N . GLY A 1 123 ? 5.892 13.995 1.260 1.00 84.12 123 GLY A N 1
ATOM 991 C CA . GLY A 1 123 ? 7.038 13.374 1.928 1.00 84.12 123 GLY A CA 1
ATOM 992 C C . GLY A 1 123 ? 7.564 12.088 1.284 1.00 84.12 123 GLY A C 1
ATOM 993 O O . GLY A 1 123 ? 8.445 11.459 1.863 1.00 84.12 123 GLY A O 1
ATOM 994 N N . TYR A 1 124 ? 7.079 11.694 0.100 1.00 88.12 124 TYR A N 1
ATOM 995 C CA . TYR A 1 124 ? 7.600 10.520 -0.614 1.00 88.12 124 TYR A CA 1
ATOM 996 C C . TYR A 1 124 ? 8.698 10.925 -1.580 1.00 88.12 124 TYR A C 1
ATOM 998 O O . TYR A 1 124 ? 8.495 11.767 -2.453 1.00 88.12 124 TYR A O 1
ATOM 1006 N N . VAL A 1 125 ? 9.850 10.282 -1.451 1.00 89.00 125 VAL A N 1
ATOM 1007 C CA . VAL A 1 125 ? 10.967 10.469 -2.374 1.00 89.00 125 VAL A CA 1
ATOM 1008 C C . VAL A 1 125 ? 10.764 9.630 -3.641 1.00 89.00 125 VAL A C 1
ATOM 1010 O O . VAL A 1 125 ? 10.217 8.524 -3.559 1.00 89.00 125 VAL A O 1
ATOM 1013 N N . PRO A 1 126 ? 11.194 10.116 -4.820 1.00 88.38 126 PRO A N 1
ATOM 1014 C CA . PRO A 1 126 ? 11.187 9.296 -6.024 1.00 88.38 126 PRO A CA 1
ATOM 1015 C C . PRO A 1 126 ? 12.077 8.072 -5.798 1.00 88.38 126 PRO A C 1
ATOM 1017 O O . PRO A 1 126 ? 13.186 8.177 -5.284 1.00 88.38 126 PRO A O 1
ATOM 1020 N N . THR A 1 127 ? 11.571 6.896 -6.150 1.00 87.94 127 THR A N 1
ATOM 1021 C CA . THR A 1 127 ? 12.313 5.639 -6.041 1.00 87.94 127 THR A CA 1
ATOM 1022 C C . THR A 1 127 ? 12.088 4.832 -7.305 1.00 87.94 127 THR A C 1
ATOM 1024 O O . THR A 1 127 ? 10.953 4.644 -7.741 1.00 87.94 127 THR A O 1
ATOM 1027 N N . THR A 1 128 ? 13.177 4.354 -7.902 1.00 88.00 128 THR A N 1
ATOM 1028 C CA . THR A 1 128 ? 13.104 3.494 -9.086 1.00 88.00 128 THR A CA 1
ATOM 1029 C C . THR A 1 128 ? 12.591 2.112 -8.692 1.00 88.00 128 THR A C 1
ATOM 1031 O O . THR A 1 128 ? 13.243 1.401 -7.927 1.00 88.00 128 THR A O 1
ATOM 1034 N N . THR A 1 129 ? 11.452 1.706 -9.248 1.00 86.62 129 THR A N 1
ATOM 1035 C CA . THR A 1 129 ? 10.947 0.332 -9.155 1.00 86.62 129 THR A CA 1
ATOM 1036 C C . THR A 1 129 ? 11.405 -0.482 -10.362 1.00 86.62 129 THR A C 1
ATOM 1038 O O . THR A 1 129 ? 11.789 0.060 -11.399 1.00 86.62 129 THR A O 1
ATOM 1041 N N . ARG A 1 130 ? 11.422 -1.809 -10.223 1.00 87.75 130 ARG A N 1
ATOM 1042 C CA . ARG A 1 130 ? 11.838 -2.731 -11.285 1.00 87.75 130 ARG A CA 1
ATOM 1043 C C . ARG A 1 130 ? 10.762 -3.782 -11.487 1.00 87.75 130 ARG A C 1
ATOM 1045 O O . ARG A 1 130 ? 10.122 -4.211 -10.534 1.00 87.75 130 ARG A O 1
ATOM 1052 N N . SER A 1 131 ? 10.593 -4.205 -12.729 1.00 90.25 131 SER A N 1
ATOM 1053 C CA . SER A 1 131 ? 9.742 -5.331 -13.096 1.00 90.25 131 SER A CA 1
ATOM 1054 C C . SER A 1 131 ? 10.485 -6.203 -14.102 1.00 90.25 131 SER A C 1
ATOM 1056 O O . SER A 1 131 ? 11.383 -5.729 -14.798 1.00 90.25 131 SER A O 1
ATOM 1058 N N . ILE A 1 132 ? 10.161 -7.492 -14.120 1.00 93.06 132 ILE A N 1
ATOM 1059 C CA . ILE A 1 132 ? 10.786 -8.477 -15.001 1.00 93.06 132 ILE A CA 1
ATOM 1060 C C . ILE A 1 132 ? 9.668 -9.100 -15.821 1.00 93.06 132 ILE A C 1
ATOM 1062 O O . ILE A 1 132 ? 8.705 -9.615 -15.259 1.00 93.06 132 ILE A O 1
ATOM 1066 N N . HIS A 1 133 ? 9.810 -9.048 -17.142 1.00 93.50 133 HIS A N 1
ATOM 1067 C CA . HIS A 1 133 ? 8.799 -9.522 -18.079 1.00 93.50 133 HIS A CA 1
ATOM 1068 C C . HIS A 1 133 ? 9.418 -10.552 -19.010 1.00 93.50 133 HIS A C 1
ATOM 1070 O O . HIS A 1 133 ? 10.443 -10.289 -19.640 1.00 93.50 133 HIS A O 1
ATOM 1076 N N . TRP A 1 134 ? 8.785 -11.718 -19.107 1.00 95.44 134 TRP A N 1
ATOM 1077 C CA . TRP A 1 134 ? 9.100 -12.699 -20.136 1.00 95.44 134 TRP A CA 1
ATOM 1078 C C . TRP A 1 134 ? 8.041 -12.626 -21.230 1.00 95.44 134 TRP A C 1
ATOM 1080 O O . TRP A 1 134 ? 6.845 -12.712 -20.954 1.00 95.44 134 TRP A O 1
ATOM 1090 N N . LEU A 1 135 ? 8.491 -12.455 -22.470 1.00 97.00 135 LEU A N 1
ATOM 1091 C CA . LEU A 1 135 ? 7.633 -12.336 -23.641 1.00 97.00 135 LEU A CA 1
ATOM 1092 C C . LEU A 1 135 ? 8.008 -13.453 -24.609 1.00 97.00 135 LEU A C 1
ATOM 1094 O O . LEU A 1 135 ? 9.114 -13.463 -25.143 1.00 97.00 135 LEU A O 1
ATOM 1098 N N . GLN A 1 136 ? 7.093 -14.405 -24.800 1.00 97.75 136 GLN A N 1
ATOM 1099 C CA . GLN A 1 136 ? 7.337 -15.570 -25.652 1.00 97.75 136 GLN A CA 1
ATOM 1100 C C . GLN A 1 136 ? 7.474 -15.192 -27.130 1.00 97.75 136 GLN A C 1
ATOM 1102 O O . GLN A 1 136 ? 8.292 -15.768 -27.840 1.00 97.75 136 GLN A O 1
ATOM 1107 N N . ASN A 1 137 ? 6.641 -14.258 -27.599 1.00 98.00 137 ASN A N 1
ATOM 1108 C CA . ASN A 1 137 ? 6.647 -13.816 -28.986 1.00 98.00 137 ASN A CA 1
ATOM 1109 C C . ASN A 1 137 ? 7.842 -12.862 -29.218 1.00 98.00 137 ASN A C 1
ATOM 1111 O O . ASN A 1 137 ? 7.884 -11.806 -28.576 1.00 98.00 137 ASN A O 1
ATOM 1115 N N . PRO A 1 138 ? 8.785 -13.193 -30.124 1.00 97.31 138 PRO A N 1
ATOM 1116 C CA . PRO A 1 138 ? 9.965 -12.366 -30.378 1.00 97.31 138 PRO A CA 1
ATOM 1117 C C . PRO A 1 138 ? 9.641 -10.961 -30.897 1.00 97.31 138 PRO A C 1
ATOM 1119 O O . PRO A 1 138 ? 10.286 -10.002 -30.483 1.00 97.31 138 PRO A O 1
ATOM 1122 N N . ASP A 1 139 ? 8.622 -10.817 -31.743 1.00 98.00 139 ASP A N 1
ATOM 1123 C CA . ASP A 1 139 ? 8.237 -9.523 -32.314 1.00 98.00 139 ASP A CA 1
ATOM 1124 C C . ASP A 1 139 ? 7.654 -8.606 -31.235 1.00 98.00 139 ASP A C 1
ATOM 1126 O O . ASP A 1 139 ? 7.985 -7.422 -31.161 1.00 98.00 139 ASP A O 1
ATOM 1130 N N . LEU A 1 140 ? 6.842 -9.168 -30.332 1.00 97.62 140 LEU A N 1
ATOM 1131 C CA . LEU A 1 140 ? 6.342 -8.434 -29.169 1.00 97.62 140 LEU A CA 1
ATOM 1132 C C . LEU A 1 140 ? 7.485 -8.049 -28.224 1.00 97.62 140 LEU A C 1
ATOM 1134 O O . LEU A 1 140 ? 7.497 -6.938 -27.700 1.00 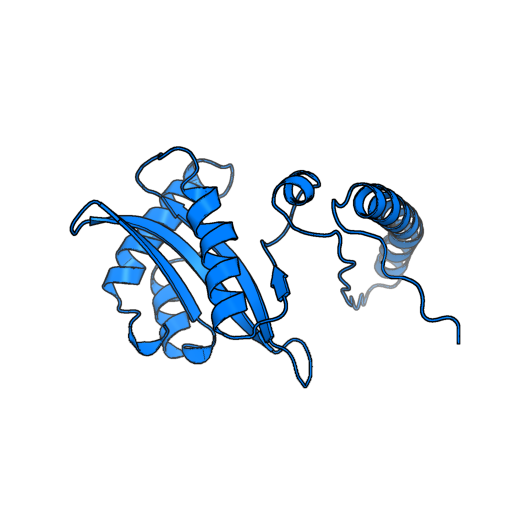97.62 140 LEU A O 1
ATOM 1138 N N . HIS A 1 141 ? 8.447 -8.950 -28.008 1.00 97.25 141 HIS A N 1
ATOM 1139 C CA . HIS A 1 141 ? 9.624 -8.654 -27.197 1.00 97.25 141 HIS A CA 1
ATOM 1140 C C . HIS A 1 141 ? 10.411 -7.469 -27.760 1.00 97.25 141 HIS A C 1
ATOM 1142 O O . HIS A 1 141 ? 10.756 -6.564 -27.003 1.00 97.25 141 HIS A O 1
ATOM 1148 N N . LEU A 1 142 ? 10.662 -7.455 -29.071 1.00 96.94 142 LEU A N 1
ATOM 1149 C CA . LEU A 1 142 ? 11.359 -6.359 -29.743 1.00 96.94 142 LEU A CA 1
ATOM 1150 C C . LEU A 1 142 ? 10.574 -5.048 -29.634 1.00 96.94 142 LEU A C 1
ATOM 1152 O O . LEU A 1 142 ? 11.136 -4.053 -29.191 1.00 96.94 142 LEU A O 1
ATOM 1156 N N . ALA A 1 143 ? 9.268 -5.060 -29.913 1.00 96.94 143 ALA A N 1
ATOM 1157 C CA . ALA A 1 143 ? 8.431 -3.863 -29.809 1.00 96.94 143 ALA A CA 1
ATOM 1158 C C . ALA A 1 143 ? 8.418 -3.264 -28.389 1.00 96.94 143 ALA A C 1
ATOM 1160 O O . ALA A 1 143 ? 8.518 -2.048 -28.219 1.00 96.94 143 ALA A O 1
ATOM 1161 N N . VAL A 1 144 ? 8.320 -4.112 -27.357 1.00 97.06 144 VAL A N 1
ATOM 1162 C CA . VAL A 1 144 ? 8.373 -3.671 -25.954 1.00 97.06 144 VAL A CA 1
ATOM 1163 C C . VAL A 1 144 ? 9.769 -3.163 -25.593 1.00 97.06 144 VAL A C 1
ATOM 1165 O O . VAL A 1 144 ? 9.885 -2.116 -24.961 1.00 97.06 144 VAL A O 1
ATOM 1168 N N . LYS A 1 145 ? 10.830 -3.866 -26.004 1.00 96.06 145 LYS A N 1
ATOM 1169 C CA . LYS A 1 145 ? 12.221 -3.458 -25.763 1.00 96.06 145 LYS A CA 1
ATOM 1170 C C . LYS A 1 145 ? 12.511 -2.079 -26.359 1.00 96.06 145 LYS A C 1
ATOM 1172 O O . LYS A 1 145 ? 13.032 -1.225 -25.647 1.00 96.06 145 LYS A O 1
ATOM 1177 N N . ASP A 1 146 ? 12.137 -1.858 -27.617 1.00 96.00 146 ASP A N 1
ATOM 1178 C CA . ASP A 1 146 ? 12.377 -0.593 -28.313 1.00 96.00 146 ASP A CA 1
ATOM 1179 C C . ASP A 1 146 ? 11.695 0.569 -27.583 1.00 96.00 146 ASP A C 1
ATOM 1181 O O . ASP A 1 146 ? 12.311 1.607 -27.345 1.00 96.00 146 ASP A O 1
ATOM 1185 N N . TYR A 1 147 ? 10.448 0.386 -27.138 1.00 96.19 147 TYR A N 1
ATOM 1186 C CA . TYR A 1 147 ? 9.756 1.384 -26.321 1.00 96.19 147 TYR A CA 1
ATOM 1187 C C . TYR A 1 147 ? 10.482 1.658 -24.993 1.00 96.19 147 TYR A C 1
ATOM 1189 O O . TYR A 1 147 ? 10.706 2.819 -24.634 1.00 96.19 147 TYR A O 1
ATOM 1197 N N . LEU A 1 148 ? 10.889 0.601 -24.281 1.00 95.56 148 LEU A N 1
ATOM 1198 C CA . LEU A 1 148 ? 11.568 0.712 -22.988 1.00 95.56 148 LEU A CA 1
ATOM 1199 C C . LEU A 1 148 ? 12.910 1.452 -23.093 1.00 95.56 148 LEU A C 1
ATOM 1201 O O . LEU A 1 148 ? 13.242 2.223 -22.195 1.00 95.56 148 LEU A O 1
ATOM 1205 N N . ASP A 1 149 ? 13.659 1.307 -24.189 1.00 94.62 149 ASP A N 1
ATOM 1206 C CA . ASP A 1 149 ? 14.924 2.030 -24.399 1.00 94.62 149 ASP A CA 1
ATOM 1207 C C . ASP A 1 149 ? 14.736 3.561 -24.445 1.00 94.62 149 ASP A C 1
ATOM 1209 O O . ASP A 1 149 ? 15.629 4.328 -24.053 1.00 94.62 149 ASP A O 1
ATOM 1213 N N . HIS A 1 150 ? 13.569 4.029 -24.895 1.00 94.94 150 HIS A N 1
ATOM 1214 C CA . HIS A 1 150 ? 13.183 5.439 -24.842 1.00 94.94 150 HIS A CA 1
ATOM 1215 C C . HIS A 1 150 ? 12.617 5.824 -23.472 1.00 94.94 150 HIS A C 1
ATOM 1217 O O . HIS A 1 150 ? 13.027 6.838 -22.899 1.00 94.94 150 HIS A O 1
ATOM 1223 N N . GLU A 1 151 ? 11.712 5.013 -22.925 1.00 95.00 151 GLU A N 1
ATOM 1224 C CA . GLU A 1 151 ? 11.044 5.285 -21.652 1.00 95.00 151 GLU A CA 1
ATOM 1225 C C . GLU A 1 151 ? 12.040 5.361 -20.485 1.00 95.00 151 GLU A C 1
ATOM 1227 O O . GLU A 1 151 ? 11.974 6.285 -19.674 1.00 95.00 151 GLU A O 1
ATOM 1232 N N . LEU A 1 152 ? 13.033 4.468 -20.433 1.00 94.06 152 LEU A N 1
ATOM 1233 C CA . LEU A 1 152 ? 14.052 4.441 -19.378 1.00 94.06 152 LEU A CA 1
ATOM 1234 C C . LEU A 1 152 ? 14.839 5.753 -19.288 1.00 94.06 152 LEU A C 1
ATOM 1236 O O . LEU A 1 152 ? 15.172 6.202 -18.187 1.00 94.06 152 LEU A O 1
ATOM 1240 N N . LYS A 1 153 ? 15.111 6.402 -20.427 1.00 94.62 153 LYS A N 1
ATOM 1241 C CA . LYS A 1 153 ? 15.789 7.708 -20.459 1.00 94.62 153 LYS A CA 1
ATOM 1242 C C . LYS A 1 153 ? 14.910 8.787 -19.832 1.00 94.62 153 LYS A C 1
ATOM 1244 O O . LYS A 1 153 ? 15.400 9.566 -19.017 1.00 94.62 153 LYS A O 1
ATOM 1249 N N . ILE A 1 154 ? 13.621 8.793 -20.168 1.00 93.56 154 ILE A N 1
ATOM 1250 C CA . ILE A 1 154 ? 12.636 9.749 -19.644 1.00 93.56 154 ILE A CA 1
ATOM 1251 C C . ILE A 1 154 ? 12.444 9.541 -18.138 1.00 93.56 154 ILE A C 1
ATOM 1253 O O . ILE A 1 154 ? 12.546 10.492 -17.366 1.00 93.56 154 ILE A O 1
ATOM 1257 N N . ILE A 1 155 ? 12.248 8.295 -17.696 1.00 91.38 155 ILE A N 1
ATOM 1258 C CA . ILE A 1 155 ? 12.102 7.950 -16.275 1.00 91.38 155 ILE A CA 1
ATOM 1259 C C . ILE A 1 155 ? 13.346 8.374 -15.487 1.00 91.38 155 ILE A C 1
ATOM 1261 O O . ILE A 1 155 ? 13.216 8.975 -14.422 1.00 91.38 155 ILE A O 1
ATOM 1265 N N . SER A 1 156 ? 14.550 8.116 -16.010 1.00 91.94 156 SER A N 1
ATOM 1266 C CA . SER A 1 156 ? 15.800 8.512 -15.351 1.00 91.94 156 SER A CA 1
ATOM 1267 C C . SER A 1 156 ? 15.930 10.033 -15.211 1.00 91.94 156 SER A C 1
ATOM 1269 O O . SER A 1 156 ? 16.293 10.524 -14.140 1.00 91.94 156 SER A O 1
ATOM 1271 N N . GLN A 1 157 ? 15.583 10.793 -16.253 1.00 92.50 157 GLN A N 1
ATOM 1272 C CA . GLN A 1 157 ? 15.582 12.259 -16.211 1.00 92.50 157 GLN A CA 1
ATOM 1273 C C . GLN A 1 157 ? 14.561 12.796 -15.202 1.00 92.50 157 GLN A C 1
ATOM 1275 O O . GLN A 1 157 ? 14.913 13.616 -14.353 1.00 92.50 157 GLN A O 1
ATOM 1280 N N . ASN A 1 158 ? 13.329 12.284 -15.231 1.00 90.00 158 ASN A N 1
ATOM 1281 C CA . ASN A 1 158 ? 12.277 12.671 -14.290 1.00 90.00 158 ASN A CA 1
ATOM 1282 C C . ASN A 1 158 ? 12.677 12.361 -12.846 1.00 90.00 158 ASN A C 1
ATOM 1284 O O . ASN A 1 158 ? 12.500 13.198 -11.963 1.00 90.00 158 ASN A O 1
ATOM 1288 N N . HIS A 1 159 ? 13.296 11.203 -12.602 1.00 90.00 159 HIS A N 1
ATOM 1289 C CA . HIS A 1 159 ? 13.816 10.852 -11.284 1.00 90.00 159 HIS A CA 1
ATOM 1290 C C . HIS A 1 159 ? 14.840 11.880 -10.790 1.00 90.00 159 HIS A C 1
ATOM 1292 O O . HIS A 1 159 ? 14.768 12.303 -9.641 1.00 90.00 159 HIS A O 1
ATOM 1298 N N . GLN A 1 160 ? 15.781 12.313 -11.634 1.00 89.44 160 GLN A N 1
ATOM 1299 C CA . GLN A 1 160 ? 16.777 13.322 -11.250 1.00 89.44 160 GLN A CA 1
ATOM 1300 C C . GLN A 1 160 ? 16.154 14.691 -10.962 1.00 89.44 160 GLN A C 1
ATOM 1302 O O . GLN A 1 160 ? 16.636 15.406 -10.085 1.00 89.44 160 GLN A O 1
ATOM 1307 N N . ILE A 1 161 ? 15.114 15.076 -11.706 1.00 89.88 161 ILE A N 1
ATOM 1308 C CA . ILE A 1 161 ? 14.384 16.329 -11.480 1.00 89.88 161 ILE A CA 1
ATOM 1309 C C . ILE A 1 161 ? 13.675 16.276 -10.126 1.00 89.88 161 ILE A C 1
ATOM 1311 O O . ILE A 1 161 ? 13.886 17.156 -9.295 1.00 89.88 161 ILE A O 1
ATOM 1315 N N . LEU A 1 162 ? 12.899 15.218 -9.877 1.00 88.75 162 LEU A N 1
ATOM 1316 C CA . LEU A 1 162 ? 12.141 15.053 -8.637 1.00 88.75 162 LEU A CA 1
ATOM 1317 C C . LEU A 1 162 ? 13.054 14.927 -7.412 1.00 88.75 162 LEU A C 1
ATOM 1319 O O . LEU A 1 162 ? 12.745 15.492 -6.367 1.00 88.75 162 LEU A O 1
ATOM 1323 N N . ASP A 1 163 ? 14.191 14.239 -7.541 1.00 87.50 163 ASP A N 1
ATOM 1324 C CA . ASP A 1 163 ? 15.155 14.056 -6.451 1.00 87.50 163 ASP A CA 1
ATOM 1325 C C . ASP A 1 163 ? 15.752 15.397 -5.991 1.00 87.50 163 ASP A C 1
ATOM 1327 O O . ASP A 1 163 ? 15.826 15.679 -4.794 1.00 87.50 163 ASP A O 1
ATOM 1331 N N . LYS A 1 164 ? 16.064 16.292 -6.941 1.00 87.38 164 LYS A N 1
ATOM 1332 C CA . LYS A 1 164 ? 16.523 17.666 -6.658 1.00 87.38 164 LYS A CA 1
ATOM 1333 C C . LYS A 1 164 ? 15.461 18.541 -5.994 1.00 87.38 164 LYS A C 1
ATOM 1335 O O . LYS A 1 164 ? 15.807 19.551 -5.388 1.00 87.38 164 LYS A O 1
ATOM 1340 N N . SER A 1 165 ? 14.189 18.184 -6.132 1.00 86.62 165 SER A N 1
ATOM 1341 C CA . SER A 1 165 ? 13.065 18.885 -5.513 1.00 86.62 165 SER A CA 1
ATOM 1342 C C . SER A 1 165 ? 12.697 18.323 -4.135 1.00 86.62 165 SER A C 1
ATOM 1344 O O . SER A 1 165 ? 11.765 18.827 -3.507 1.00 86.62 165 SER A O 1
ATOM 1346 N N . THR A 1 166 ? 13.404 17.299 -3.642 1.00 84.12 166 THR A N 1
ATOM 1347 C CA . THR A 1 166 ? 13.202 16.793 -2.279 1.00 84.12 166 THR A CA 1
ATOM 1348 C C . THR A 1 166 ? 13.703 17.810 -1.239 1.00 84.12 166 THR A C 1
ATOM 1350 O O . THR A 1 166 ? 14.695 18.503 -1.468 1.00 84.12 166 THR A O 1
ATOM 1353 N N . PRO A 1 167 ? 13.061 17.910 -0.059 1.00 82.44 167 PRO A N 1
ATOM 1354 C CA . PRO A 1 167 ? 13.493 18.823 1.004 1.00 82.44 167 PRO A CA 1
ATOM 1355 C C . PRO A 1 167 ? 14.716 18.307 1.787 1.00 82.44 167 PRO A C 1
ATOM 1357 O O . PRO A 1 167 ? 15.167 18.952 2.736 1.00 82.44 167 PRO A O 1
ATOM 1360 N N . PHE A 1 168 ? 15.244 17.131 1.435 1.00 78.38 168 PHE A N 1
ATOM 1361 C CA . PHE A 1 168 ? 16.346 16.494 2.143 1.00 78.38 168 PHE A CA 1
ATOM 1362 C C . PHE A 1 168 ? 17.691 16.953 1.585 1.00 78.38 168 PHE A C 1
ATOM 1364 O O . PHE A 1 168 ? 17.879 17.106 0.380 1.00 78.38 168 PHE A O 1
ATOM 1371 N N . LYS A 1 169 ? 18.675 17.141 2.471 1.00 73.44 169 LYS A N 1
ATOM 1372 C CA . LYS A 1 169 ? 20.056 17.364 2.029 1.00 73.44 169 LYS A CA 1
ATOM 1373 C C . LYS A 1 169 ? 20.522 16.130 1.267 1.00 73.44 169 LYS A C 1
ATOM 1375 O O . LYS A 1 169 ? 20.408 15.022 1.790 1.00 73.44 169 LYS A O 1
ATOM 1380 N N . SER A 1 170 ? 21.109 16.331 0.088 1.00 65.19 170 SER A N 1
ATOM 1381 C CA . SER A 1 170 ? 21.754 15.239 -0.635 1.00 65.19 170 SER A CA 1
ATOM 1382 C C . SER A 1 170 ? 22.747 14.545 0.304 1.00 65.19 170 SER A C 1
ATOM 1384 O O . SER A 1 170 ? 23.566 15.237 0.929 1.00 65.19 170 SER A O 1
ATOM 1386 N N . PRO A 1 171 ? 22.684 13.211 0.454 1.00 55.88 171 PRO A N 1
ATOM 1387 C CA . PRO A 1 171 ? 23.634 12.506 1.294 1.00 55.88 171 PRO A CA 1
ATOM 1388 C C . PRO A 1 171 ? 25.039 12.825 0.780 1.00 55.88 171 PRO A C 1
ATOM 1390 O O . PRO A 1 171 ? 25.301 12.756 -0.425 1.00 55.88 171 PRO A O 1
ATOM 1393 N N . LYS A 1 172 ? 25.948 13.225 1.681 1.00 44.22 172 LYS A N 1
ATOM 1394 C CA . LYS A 1 172 ? 27.365 13.349 1.325 1.00 44.22 172 LYS A CA 1
ATOM 1395 C C . LYS A 1 172 ? 27.783 11.984 0.788 1.00 44.22 172 LYS A C 1
ATOM 1397 O O . LYS A 1 172 ? 27.770 11.017 1.549 1.00 44.22 172 LYS A O 1
ATOM 1402 N N . ARG A 1 173 ? 28.110 11.889 -0.507 1.00 43.09 173 ARG A N 1
ATOM 1403 C CA . ARG A 1 173 ? 28.733 10.678 -1.055 1.00 43.09 173 ARG A CA 1
ATOM 1404 C C . ARG A 1 173 ? 29.933 10.386 -0.162 1.00 43.09 173 ARG A C 1
ATOM 1406 O O . ARG A 1 173 ? 30.793 11.257 -0.020 1.00 43.09 173 ARG A O 1
ATOM 1413 N N . LYS A 1 174 ? 29.969 9.214 0.477 1.00 33.41 174 LYS A N 1
ATOM 1414 C CA . LYS A 1 174 ? 31.235 8.708 1.002 1.00 33.41 174 LYS A CA 1
ATOM 1415 C C . LYS A 1 174 ? 32.157 8.619 -0.212 1.00 33.41 174 LYS A C 1
ATOM 1417 O O . LYS A 1 174 ? 31.842 7.913 -1.164 1.00 33.41 174 LYS A O 1
ATOM 1422 N N . GLN A 1 175 ? 33.185 9.460 -0.226 1.00 31.67 175 GLN A N 1
ATOM 1423 C CA . GLN A 1 175 ? 34.326 9.262 -1.102 1.00 31.67 175 GLN A CA 1
ATOM 1424 C C . GLN A 1 175 ? 35.010 8.001 -0.574 1.00 31.67 175 GLN A C 1
ATOM 1426 O O . GLN A 1 175 ? 35.520 8.018 0.546 1.00 31.67 175 GLN A O 1
ATOM 1431 N N . GLU A 1 176 ? 34.897 6.910 -1.323 1.00 33.00 176 GLU A N 1
ATOM 1432 C CA . GLU A 1 176 ? 35.877 5.823 -1.300 1.00 33.00 176 GLU A CA 1
ATOM 1433 C C . GLU A 1 176 ? 36.887 6.080 -2.418 1.00 33.00 176 GLU A C 1
ATOM 1435 O O . GLU A 1 176 ? 36.448 6.531 -3.506 1.00 33.00 176 GLU A O 1
#

Radius of gyration: 19.35 Å; chains: 1; bounding box: 55×35×51 Å

Sequence (176 aa):
KASEIKEHHWDSFFEFYQDTGARKWGQPYLNRSFFSYLSQNMPQNLLLMLASEGDDFIAGALNFVGQTSAEDNTLFGRYWGCTKNIPFLHFELCYYQAMDYAIANGIKTVEAGAQGEHKLARGYVPTTTRSIHWLQNPDLHLAVKDYLDHELKIISQNHQILDKSTPFKSPKRKQE